Protein AF-A0A2P4PI99-F1 (afdb_monomer_lite)

pLDDT: mean 77.42, std 16.16, range [38.22, 95.31]

Foldseek 3Di:
DDDDPDPDCPVVLVVVLVPDPDPPQDQDPPHPDDLQVQQPCDDDPNDGDARDALLRVRLVRSCVRCVVVVHDDDPVSSSVVSVVVVVPDDVVSSVSSRVSSVVNRVVVCVVPPDDDPPPPPPD

Structure (mmCIF, N/CA/C/O backbone):
data_AF-A0A2P4PI99-F1
#
_entry.id   AF-A0A2P4PI99-F1
#
loop_
_atom_site.group_PDB
_atom_site.id
_atom_site.type_symbol
_atom_site.label_atom_id
_atom_site.label_alt_id
_atom_site.label_comp_id
_atom_site.label_asym_id
_atom_site.label_entity_id
_atom_site.label_seq_id
_atom_site.pdbx_PDB_ins_code
_atom_site.Cartn_x
_atom_site.Cartn_y
_atom_site.Cartn_z
_atom_site.occupancy
_atom_site.B_iso_or_equiv
_atom_site.auth_seq_id
_atom_site.auth_comp_id
_atom_site.auth_asym_id
_atom_site.auth_atom_id
_atom_site.pdbx_PDB_model_num
ATOM 1 N N . MET A 1 1 ? 34.149 -27.690 3.835 1.00 38.22 1 MET A N 1
ATOM 2 C CA . MET A 1 1 ? 34.593 -26.291 3.992 1.00 38.22 1 MET A CA 1
ATOM 3 C C . MET A 1 1 ? 33.357 -25.431 3.881 1.00 38.22 1 MET A C 1
ATOM 5 O O . MET A 1 1 ? 32.749 -25.390 2.822 1.00 38.22 1 MET A O 1
ATOM 9 N N . SER A 1 2 ? 32.898 -24.920 5.017 1.00 42.00 2 SER A N 1
ATOM 10 C CA . SER A 1 2 ? 31.636 -24.198 5.142 1.00 42.00 2 SER A CA 1
ATOM 11 C C . SER A 1 2 ? 31.921 -22.712 4.971 1.00 42.00 2 SER A C 1
ATOM 13 O O . SER A 1 2 ? 32.382 -22.074 5.918 1.00 42.00 2 SER A O 1
ATOM 15 N N . ASP A 1 3 ? 31.681 -22.171 3.780 1.00 44.97 3 ASP A N 1
ATOM 16 C CA . ASP A 1 3 ? 31.837 -20.738 3.562 1.00 44.97 3 ASP A CA 1
ATOM 17 C C . ASP A 1 3 ? 30.608 -19.990 4.077 1.00 44.97 3 ASP A C 1
ATOM 19 O O . ASP A 1 3 ? 29.472 -20.167 3.633 1.00 44.97 3 ASP A O 1
ATOM 23 N N . GLN A 1 4 ? 30.872 -19.180 5.098 1.00 43.88 4 GLN A N 1
ATOM 24 C CA . GLN A 1 4 ? 29.936 -18.273 5.736 1.00 43.88 4 GLN A CA 1
ATOM 25 C C . GLN A 1 4 ? 29.462 -17.223 4.726 1.00 43.88 4 GLN A C 1
ATOM 27 O O . GLN A 1 4 ? 30.263 -16.441 4.214 1.00 43.88 4 GLN A O 1
ATOM 32 N N . ILE A 1 5 ? 28.148 -17.146 4.512 1.00 42.75 5 ILE A N 1
ATOM 33 C CA . ILE A 1 5 ? 27.502 -16.015 3.842 1.00 42.75 5 ILE A CA 1
ATOM 34 C C . ILE A 1 5 ? 27.647 -14.804 4.771 1.00 42.75 5 ILE A C 1
ATOM 36 O O . ILE A 1 5 ? 26.923 -14.655 5.757 1.00 42.75 5 ILE A O 1
ATOM 40 N N . LYS A 1 6 ? 28.657 -13.975 4.493 1.00 41.94 6 LYS A N 1
ATOM 41 C CA . LYS A 1 6 ? 28.912 -12.723 5.202 1.00 41.94 6 LYS A CA 1
ATOM 42 C C . LYS A 1 6 ? 27.949 -11.657 4.697 1.00 41.94 6 LYS A C 1
ATOM 44 O O . LYS A 1 6 ? 27.921 -11.313 3.525 1.00 41.94 6 LYS A O 1
ATOM 49 N N . THR A 1 7 ? 27.191 -11.114 5.634 1.00 47.44 7 THR A N 1
ATOM 50 C CA . THR A 1 7 ? 26.262 -9.997 5.496 1.00 47.44 7 THR A CA 1
ATOM 51 C C . THR A 1 7 ? 26.970 -8.729 4.998 1.00 47.44 7 THR A C 1
ATOM 53 O O . THR A 1 7 ? 27.496 -7.975 5.815 1.00 47.44 7 THR A O 1
ATOM 56 N N . ASN A 1 8 ? 27.013 -8.484 3.681 1.00 48.66 8 ASN A N 1
ATOM 57 C CA . ASN A 1 8 ? 27.378 -7.169 3.121 1.00 48.66 8 ASN A CA 1
ATOM 58 C C . ASN A 1 8 ? 26.928 -6.947 1.653 1.00 48.66 8 ASN A C 1
ATOM 60 O O . ASN A 1 8 ? 27.576 -6.230 0.898 1.00 48.66 8 ASN A O 1
ATOM 64 N N . ASP A 1 9 ? 25.789 -7.513 1.241 1.00 52.66 9 ASP A N 1
ATOM 65 C CA . ASP A 1 9 ? 25.358 -7.551 -0.174 1.00 52.66 9 ASP A CA 1
ATOM 66 C C . ASP A 1 9 ? 24.535 -6.342 -0.651 1.00 52.66 9 ASP A C 1
ATOM 68 O O . ASP A 1 9 ? 23.894 -6.391 -1.702 1.00 52.66 9 ASP A O 1
ATOM 72 N N . LYS A 1 10 ? 24.513 -5.236 0.100 1.00 55.84 10 LYS A N 1
ATOM 73 C CA . LYS A 1 10 ? 23.731 -4.054 -0.293 1.00 55.84 10 LYS A CA 1
ATOM 74 C C . LYS A 1 10 ? 24.169 -3.461 -1.650 1.00 55.84 10 LYS A C 1
ATOM 76 O O . LYS A 1 10 ? 23.309 -3.327 -2.516 1.00 55.84 10 LYS A O 1
ATOM 81 N N . PRO A 1 11 ? 25.468 -3.189 -1.905 1.00 57.47 11 PRO A N 1
ATOM 82 C CA . PRO A 1 11 ? 25.884 -2.606 -3.183 1.00 57.47 11 PRO A CA 1
ATOM 83 C C . PRO A 1 11 ? 25.740 -3.578 -4.367 1.00 57.47 11 PRO A C 1
ATOM 85 O O . PRO A 1 11 ? 25.532 -3.140 -5.493 1.00 57.47 11 PRO A O 1
ATOM 88 N N . PHE A 1 12 ? 25.812 -4.894 -4.138 1.00 57.12 12 PHE A N 1
ATOM 89 C CA . PHE A 1 12 ? 25.636 -5.895 -5.196 1.00 57.12 12 PHE A CA 1
ATOM 90 C C . PHE A 1 12 ? 24.176 -5.988 -5.652 1.00 57.12 12 PHE A C 1
ATOM 92 O O . PHE A 1 12 ? 23.900 -5.994 -6.851 1.00 57.12 12 PHE A O 1
ATOM 99 N N . LEU A 1 13 ? 23.236 -5.984 -4.701 1.00 58.53 13 LEU A N 1
ATOM 100 C CA . LEU A 1 13 ? 21.808 -5.951 -5.004 1.00 58.53 13 LEU A CA 1
ATOM 101 C C . LEU A 1 13 ? 21.410 -4.636 -5.676 1.00 58.53 13 LEU A C 1
ATOM 103 O O . LEU A 1 13 ? 20.690 -4.681 -6.665 1.00 58.53 13 LEU A O 1
ATOM 107 N N . ASP A 1 14 ? 21.913 -3.493 -5.205 1.00 60.31 14 ASP A N 1
ATOM 108 C CA . ASP A 1 14 ? 21.624 -2.187 -5.814 1.00 60.31 14 ASP A CA 1
ATOM 109 C C . ASP A 1 14 ? 22.137 -2.112 -7.269 1.00 60.31 14 ASP A C 1
ATOM 111 O O . ASP A 1 14 ? 21.440 -1.615 -8.153 1.00 60.31 14 ASP A O 1
ATOM 115 N N . ASN A 1 15 ? 23.310 -2.686 -7.555 1.00 56.53 15 ASN A N 1
ATOM 116 C CA . ASN A 1 15 ? 23.863 -2.747 -8.913 1.00 56.53 15 ASN A CA 1
ATOM 117 C C . ASN A 1 15 ? 23.097 -3.705 -9.841 1.00 56.53 15 ASN A C 1
ATOM 119 O O . ASN A 1 15 ? 22.921 -3.391 -11.016 1.00 56.53 15 ASN A O 1
ATOM 123 N N . ILE A 1 16 ? 22.604 -4.841 -9.332 1.00 57.41 16 ILE A N 1
ATOM 124 C CA . ILE A 1 16 ? 21.702 -5.732 -10.083 1.00 57.41 16 ILE A CA 1
ATOM 125 C C . ILE A 1 16 ? 20.360 -5.039 -10.333 1.00 57.41 16 ILE A C 1
ATOM 127 O O . ILE A 1 16 ? 19.835 -5.087 -11.438 1.00 57.41 16 ILE A O 1
ATOM 131 N N . ILE A 1 17 ? 19.812 -4.344 -9.338 1.00 58.84 17 ILE A N 1
ATOM 132 C CA . ILE A 1 17 ? 18.569 -3.579 -9.486 1.00 58.84 17 ILE A CA 1
ATOM 133 C C . ILE A 1 17 ? 18.724 -2.529 -10.600 1.00 58.84 17 ILE A C 1
ATOM 135 O O . ILE A 1 17 ? 17.843 -2.395 -11.440 1.00 58.84 17 ILE A O 1
ATOM 139 N N . ASN A 1 18 ? 19.862 -1.841 -10.673 1.00 58.03 18 ASN A N 1
ATOM 140 C CA . ASN A 1 18 ? 20.092 -0.810 -11.686 1.00 58.03 18 ASN A CA 1
ATOM 141 C C . ASN A 1 18 ? 20.397 -1.352 -13.098 1.00 58.03 18 ASN A C 1
ATOM 143 O O . ASN A 1 18 ? 20.212 -0.615 -14.064 1.00 58.03 18 ASN A O 1
ATOM 147 N N . SER A 1 19 ? 20.872 -2.598 -13.244 1.00 59.09 19 SER A N 1
ATOM 148 C CA . SER A 1 19 ? 21.280 -3.161 -14.545 1.00 59.09 19 SER A CA 1
ATOM 149 C C . SER A 1 19 ? 20.165 -3.885 -15.305 1.00 59.09 19 SER A C 1
ATOM 151 O O . SER A 1 19 ? 20.247 -4.013 -16.527 1.00 59.09 19 SER A O 1
ATOM 153 N N . TYR A 1 20 ? 19.104 -4.323 -14.622 1.00 57.12 20 TYR A N 1
ATOM 154 C CA . TYR A 1 20 ? 17.909 -4.854 -15.275 1.00 57.12 20 TYR A CA 1
ATOM 155 C C . TYR A 1 20 ? 16.961 -3.707 -15.621 1.00 57.12 20 TYR A C 1
ATOM 157 O O . TYR A 1 20 ? 16.586 -2.924 -14.745 1.00 57.12 20 TYR A O 1
ATOM 165 N N . VAL A 1 21 ? 16.546 -3.639 -16.893 1.00 57.41 21 VAL A N 1
ATOM 166 C CA . VAL A 1 21 ? 15.420 -2.817 -17.360 1.00 57.41 21 VAL A CA 1
ATOM 167 C C . VAL A 1 21 ? 14.250 -3.071 -16.415 1.00 57.41 21 VAL A C 1
ATOM 169 O O . VAL A 1 21 ? 13.634 -4.135 -16.445 1.00 57.41 21 VAL A O 1
ATOM 172 N N . HIS A 1 22 ? 14.016 -2.130 -15.504 1.00 65.69 22 HIS A N 1
ATOM 173 C CA . HIS A 1 22 ? 13.023 -2.309 -14.463 1.00 65.69 22 HIS A CA 1
ATOM 174 C C . HIS A 1 22 ? 11.641 -2.267 -15.108 1.00 65.69 22 HIS A C 1
ATOM 176 O O . HIS A 1 22 ? 11.313 -1.251 -15.731 1.00 65.69 22 HIS A O 1
ATOM 182 N N . PRO A 1 23 ? 10.822 -3.325 -14.975 1.00 72.88 23 PRO A N 1
ATOM 183 C CA . PRO A 1 23 ? 9.453 -3.253 -15.442 1.00 72.88 23 PRO A CA 1
ATOM 184 C C . PRO A 1 23 ? 8.753 -2.120 -14.690 1.00 72.88 23 PRO A C 1
ATOM 186 O O . PRO A 1 23 ? 8.877 -1.988 -13.466 1.00 72.88 23 PRO A O 1
ATOM 189 N N . TYR A 1 24 ? 8.058 -1.263 -15.437 1.00 79.62 24 TYR A N 1
ATOM 190 C CA . TYR A 1 24 ? 7.246 -0.204 -14.857 1.00 79.62 24 TYR A CA 1
ATOM 191 C C . TYR A 1 24 ? 6.002 -0.832 -14.225 1.00 79.62 24 TYR A C 1
ATOM 193 O O . TYR A 1 24 ? 4.941 -0.887 -14.834 1.00 79.62 24 TYR A O 1
ATOM 201 N N . ILE A 1 25 ? 6.156 -1.328 -13.000 1.00 83.75 25 ILE A N 1
ATOM 202 C CA . ILE A 1 25 ? 5.046 -1.844 -12.204 1.00 83.75 25 ILE A CA 1
ATOM 203 C C . ILE A 1 25 ? 4.417 -0.662 -11.481 1.00 83.75 25 ILE A C 1
ATOM 205 O O . ILE A 1 25 ? 5.087 0.045 -10.716 1.00 83.75 25 ILE A O 1
ATOM 209 N N . LYS A 1 26 ? 3.118 -0.466 -11.694 1.00 84.25 26 LYS A N 1
ATOM 210 C CA . LYS A 1 26 ? 2.334 0.531 -10.973 1.00 84.25 26 LYS A CA 1
ATOM 211 C C . LYS A 1 26 ? 1.050 -0.105 -10.451 1.00 84.25 26 LYS A C 1
ATOM 213 O O . LYS A 1 26 ? 0.253 -0.581 -11.253 1.00 84.25 26 LYS A O 1
ATOM 218 N N . PRO A 1 27 ? 0.799 -0.066 -9.131 1.00 84.81 27 PRO A N 1
ATOM 219 C CA . PRO A 1 27 ? -0.468 -0.536 -8.603 1.00 84.81 27 PRO A CA 1
ATOM 220 C C . PRO A 1 27 ? -1.634 0.259 -9.206 1.00 84.81 27 PRO A C 1
ATOM 222 O O . PRO A 1 27 ? -1.539 1.489 -9.296 1.00 84.81 27 PRO A O 1
ATOM 225 N N . PRO A 1 28 ? -2.755 -0.392 -9.553 1.00 86.06 28 PRO A N 1
ATOM 226 C CA . PRO A 1 28 ? -3.933 0.317 -10.027 1.00 86.06 28 PRO A CA 1
ATOM 227 C C . PRO A 1 28 ? -4.447 1.295 -8.960 1.00 86.06 28 PRO A C 1
ATOM 229 O O . PRO A 1 28 ? -4.434 1.002 -7.758 1.00 86.06 28 PRO A O 1
ATOM 232 N N . PHE A 1 29 ? -4.911 2.462 -9.411 1.00 84.19 29 PHE A N 1
ATOM 233 C CA . PHE A 1 29 ? -5.515 3.488 -8.566 1.00 84.19 29 PHE A CA 1
ATOM 234 C C . PHE A 1 29 ? -6.928 3.837 -9.073 1.00 84.19 29 PHE A C 1
ATOM 236 O O . PHE A 1 29 ? -7.069 4.125 -10.261 1.00 84.19 29 PHE A O 1
ATOM 243 N N . PRO A 1 30 ? -7.959 3.856 -8.206 1.00 82.75 30 PRO A N 1
ATOM 244 C CA . PRO A 1 30 ? -7.912 3.541 -6.779 1.00 82.75 30 PRO A CA 1
ATOM 245 C C . PRO A 1 30 ? -7.673 2.038 -6.528 1.00 82.75 30 PRO A C 1
ATOM 247 O O . PRO A 1 30 ? -8.183 1.195 -7.268 1.00 82.75 30 PRO A O 1
ATOM 250 N N . PRO A 1 31 ? -6.899 1.675 -5.493 1.00 80.94 31 PRO A N 1
ATOM 251 C CA . PRO A 1 31 ? -6.641 0.278 -5.185 1.00 80.94 31 PRO A CA 1
ATOM 252 C C . PRO A 1 31 ? -7.904 -0.375 -4.608 1.00 80.94 31 PRO A C 1
ATOM 254 O O . PRO A 1 31 ? -8.528 0.152 -3.687 1.00 80.94 31 PRO A O 1
ATOM 257 N N . LEU A 1 32 ? -8.264 -1.557 -5.109 1.00 78.75 32 LEU A N 1
ATOM 258 C CA . LEU A 1 32 ? -9.400 -2.329 -4.601 1.00 78.75 32 LEU A CA 1
ATOM 259 C C . LEU A 1 32 ? -9.002 -3.065 -3.306 1.00 78.75 32 LEU A C 1
ATOM 261 O O . LEU A 1 32 ? -8.651 -4.248 -3.329 1.00 78.75 32 LEU A O 1
ATOM 265 N N . ILE A 1 33 ? -8.976 -2.333 -2.188 1.00 81.12 33 ILE A N 1
ATOM 266 C CA . ILE A 1 33 ? -8.643 -2.842 -0.848 1.00 81.12 33 ILE A CA 1
ATOM 267 C C . ILE A 1 33 ? -9.661 -2.321 0.168 1.00 81.12 33 ILE A C 1
ATOM 269 O O . ILE A 1 33 ? -9.846 -1.110 0.284 1.00 81.12 33 ILE A O 1
ATOM 273 N N . ASP A 1 34 ? -10.241 -3.216 0.970 1.00 79.00 34 ASP A N 1
ATOM 274 C CA . ASP A 1 34 ? -10.941 -2.826 2.197 1.00 79.00 34 ASP A CA 1
ATOM 275 C C . ASP A 1 34 ? -9.911 -2.590 3.331 1.00 79.00 34 ASP A C 1
ATOM 277 O O . ASP A 1 34 ? -9.085 -3.471 3.608 1.00 79.00 34 ASP A O 1
ATOM 281 N N . PRO A 1 35 ? -9.942 -1.438 4.034 1.00 74.38 35 PRO A N 1
ATOM 282 C CA . PRO A 1 35 ? -9.158 -1.207 5.248 1.00 74.38 35 PRO A CA 1
ATOM 283 C C . PRO A 1 35 ? -9.221 -2.340 6.285 1.00 74.38 35 PRO A C 1
ATOM 285 O O . PRO A 1 35 ? -8.259 -2.560 7.023 1.00 74.38 35 PRO A O 1
ATOM 288 N N . LYS A 1 36 ? -10.332 -3.081 6.355 1.00 71.50 36 LYS A N 1
ATOM 289 C CA . LYS A 1 36 ? -10.507 -4.216 7.274 1.00 71.50 36 LYS A CA 1
ATOM 290 C C . LYS A 1 36 ? -9.610 -5.398 6.911 1.00 71.50 36 LYS A C 1
ATOM 292 O O . LYS A 1 36 ? -9.053 -6.029 7.809 1.00 71.50 36 LYS A O 1
ATOM 297 N N . ASP A 1 37 ? -9.386 -5.633 5.619 1.00 76.25 37 ASP A N 1
ATOM 298 C CA . ASP A 1 37 ? -8.513 -6.701 5.107 1.00 76.25 37 ASP A CA 1
ATOM 299 C C . ASP A 1 37 ? -7.021 -6.402 5.328 1.00 76.25 37 ASP A C 1
ATOM 301 O O . ASP A 1 37 ? -6.143 -7.253 5.126 1.00 76.25 37 ASP A O 1
ATOM 305 N N . LEU A 1 38 ? -6.704 -5.176 5.751 1.00 74.06 38 LEU A N 1
ATOM 306 C CA . LEU A 1 38 ? -5.359 -4.777 6.150 1.00 74.06 38 LEU A CA 1
ATOM 307 C C . LEU A 1 38 ? -5.014 -5.221 7.575 1.00 74.06 38 LEU A C 1
ATOM 309 O O . LEU A 1 38 ? -3.830 -5.348 7.902 1.00 74.06 38 LEU A O 1
ATOM 313 N N . ILE A 1 39 ? -6.016 -5.486 8.417 1.00 72.38 39 ILE A N 1
ATOM 314 C CA . ILE A 1 39 ? -5.809 -5.977 9.778 1.00 72.38 39 ILE A CA 1
ATOM 315 C C . ILE A 1 39 ? -5.820 -7.501 9.752 1.00 72.38 39 ILE A C 1
ATOM 317 O O . ILE A 1 39 ? -6.858 -8.154 9.820 1.00 72.38 39 ILE A O 1
ATOM 321 N N . SER A 1 40 ? -4.625 -8.089 9.667 1.00 64.31 40 SER A N 1
ATOM 322 C CA . SER A 1 40 ? -4.481 -9.532 9.838 1.00 64.31 40 SER A CA 1
ATOM 323 C C . SER A 1 40 ? -4.928 -9.922 11.247 1.00 64.31 40 SER A C 1
ATOM 325 O O . SER A 1 40 ? -4.361 -9.456 12.237 1.00 64.31 40 SER A O 1
ATOM 327 N N . LYS A 1 41 ? -5.916 -10.821 11.327 1.00 57.22 41 LYS A N 1
ATOM 328 C CA . LYS A 1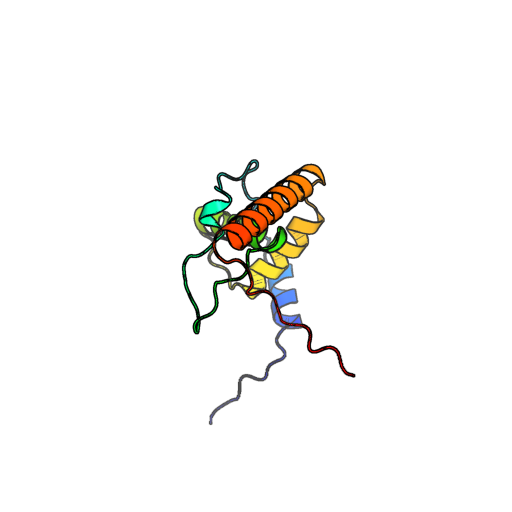 41 ? -6.392 -11.430 12.581 1.00 57.22 41 LYS A CA 1
ATOM 329 C C . LYS A 1 41 ? -5.343 -12.345 13.233 1.00 57.22 41 LYS A C 1
ATOM 331 O O . LYS A 1 41 ? -5.584 -12.868 14.315 1.00 57.22 41 LYS A O 1
ATOM 336 N N . SER A 1 42 ? -4.191 -12.548 12.588 1.00 51.03 42 SER A N 1
ATOM 337 C CA . SER A 1 42 ? -3.099 -13.360 13.117 1.00 51.03 42 SER A CA 1
ATOM 338 C C . SER A 1 42 ? -2.554 -12.749 14.408 1.00 51.03 42 SER A C 1
ATOM 340 O O . SER A 1 42 ? -1.975 -11.662 14.406 1.00 51.03 42 SER A O 1
ATOM 342 N N . ILE A 1 43 ? -2.705 -13.481 15.507 1.00 57.47 43 ILE A N 1
ATOM 343 C CA . ILE A 1 43 ? -2.062 -13.184 16.784 1.00 57.47 43 ILE A CA 1
ATOM 344 C C . ILE A 1 43 ? -0.689 -13.858 16.746 1.00 57.47 43 ILE A C 1
ATOM 346 O O . ILE A 1 43 ? -0.598 -15.081 16.763 1.00 57.47 43 ILE A O 1
ATOM 350 N N . ILE A 1 44 ? 0.386 -13.074 16.676 1.00 57.06 44 ILE A N 1
ATOM 351 C CA . ILE A 1 44 ? 1.751 -13.591 16.842 1.00 57.06 44 ILE A CA 1
ATOM 352 C C . ILE A 1 44 ? 2.154 -13.365 18.296 1.00 57.06 44 ILE A C 1
ATOM 354 O O . ILE A 1 44 ? 2.214 -12.225 18.762 1.00 57.06 44 ILE A O 1
ATOM 358 N N . GLY A 1 45 ? 2.397 -14.457 19.026 1.00 56.41 45 GLY A N 1
ATOM 359 C CA . GLY A 1 45 ? 2.910 -14.412 20.399 1.00 56.41 45 GLY A CA 1
ATOM 360 C C . GLY A 1 45 ? 2.044 -13.579 21.350 1.00 56.41 45 GLY A C 1
ATOM 361 O O . GLY A 1 45 ? 2.556 -12.683 22.022 1.00 56.41 45 GLY A O 1
ATOM 362 N N . ASN A 1 46 ? 0.731 -13.838 21.370 1.00 60.91 46 ASN A N 1
ATOM 363 C CA . ASN A 1 46 ? -0.268 -13.184 22.232 1.00 60.91 46 ASN A CA 1
ATOM 364 C C . ASN A 1 46 ? -0.462 -11.671 22.021 1.00 60.91 46 ASN A C 1
ATOM 366 O O . ASN A 1 46 ? -1.149 -11.027 22.814 1.00 60.91 46 ASN A O 1
ATOM 370 N N . LYS A 1 47 ? 0.106 -11.077 20.962 1.00 64.12 47 LYS A N 1
ATOM 371 C CA . LYS A 1 47 ? -0.087 -9.656 20.642 1.00 64.12 47 LYS A CA 1
ATOM 372 C C . LYS A 1 47 ? -0.870 -9.497 19.339 1.00 64.12 47 LYS A C 1
ATOM 374 O O . LYS A 1 47 ? -0.534 -10.146 18.347 1.00 64.12 47 LYS A O 1
ATOM 379 N N . PRO A 1 48 ? -1.883 -8.611 19.305 1.00 66.44 48 PRO A N 1
ATOM 380 C CA . PRO A 1 48 ? -2.549 -8.279 18.059 1.00 66.44 48 PRO A CA 1
ATOM 381 C C . PRO A 1 48 ? -1.556 -7.579 17.132 1.00 66.44 48 PRO A C 1
ATOM 383 O O . PRO A 1 48 ? -0.809 -6.687 17.564 1.00 66.44 48 PRO A O 1
ATOM 386 N N . ASN A 1 49 ? -1.565 -7.968 15.858 1.00 72.31 49 ASN A N 1
ATOM 387 C CA . ASN A 1 49 ? -0.731 -7.346 14.841 1.00 72.31 49 ASN A CA 1
ATOM 388 C C . ASN A 1 49 ? -0.943 -5.823 14.800 1.00 72.31 49 ASN A C 1
ATOM 390 O O . ASN A 1 49 ? -2.024 -5.288 15.075 1.00 72.31 49 ASN A O 1
ATOM 394 N N . ARG A 1 50 ? 0.139 -5.100 14.498 1.00 80.44 50 ARG A N 1
ATOM 395 C CA . ARG A 1 50 ? 0.070 -3.649 14.298 1.00 80.44 50 ARG A CA 1
ATOM 396 C C . ARG A 1 50 ? -0.688 -3.362 13.003 1.00 80.44 50 ARG A C 1
ATOM 398 O O . ARG A 1 50 ? -0.540 -4.100 12.032 1.00 80.44 50 ARG A O 1
ATOM 405 N N . ALA A 1 51 ? -1.462 -2.278 12.992 1.00 84.81 51 ALA A N 1
ATOM 406 C CA . ALA A 1 51 ? -2.047 -1.778 11.755 1.00 84.81 51 ALA A CA 1
ATOM 407 C C . ALA A 1 51 ? -0.922 -1.341 10.792 1.00 84.81 51 ALA A C 1
ATOM 409 O O . ALA A 1 51 ? 0.061 -0.744 11.251 1.00 84.81 51 ALA A O 1
ATOM 410 N N . PRO A 1 52 ? -1.024 -1.651 9.489 1.00 87.44 52 PRO A N 1
ATOM 411 C CA . PRO A 1 52 ? -0.026 -1.241 8.512 1.00 87.44 52 PRO A CA 1
ATOM 412 C C . PRO A 1 52 ? -0.089 0.271 8.266 1.00 87.44 52 PRO A C 1
ATOM 414 O O . PRO A 1 52 ? -1.157 0.876 8.287 1.00 87.44 52 PRO A O 1
ATOM 417 N N . ASN A 1 53 ? 1.068 0.882 8.009 1.00 93.88 53 ASN A N 1
ATOM 418 C CA . ASN A 1 53 ? 1.137 2.275 7.565 1.00 93.88 53 ASN A CA 1
ATOM 419 C C . ASN A 1 53 ? 0.890 2.386 6.044 1.00 93.88 53 ASN A C 1
ATOM 421 O O . ASN A 1 53 ? 0.858 1.375 5.342 1.00 93.88 53 ASN A O 1
ATOM 425 N N . ALA A 1 54 ? 0.777 3.616 5.533 1.00 93.75 54 ALA A N 1
ATOM 426 C CA . ALA A 1 54 ? 0.501 3.891 4.118 1.00 93.75 54 ALA A CA 1
ATOM 427 C C . ALA A 1 54 ? 1.483 3.190 3.162 1.00 93.75 54 ALA A C 1
ATOM 429 O O . ALA A 1 54 ? 1.061 2.551 2.202 1.00 93.75 54 ALA A O 1
ATOM 430 N N . PHE A 1 55 ? 2.782 3.233 3.473 1.00 93.62 55 PHE A N 1
ATOM 431 C CA . PHE A 1 55 ? 3.825 2.594 2.669 1.00 93.62 55 PHE A CA 1
ATOM 432 C C . PHE A 1 55 ? 3.698 1.065 2.655 1.00 93.62 55 PHE A C 1
ATOM 434 O O . PHE A 1 55 ? 3.863 0.434 1.617 1.00 93.62 55 PHE A O 1
ATOM 441 N N . ILE A 1 56 ? 3.366 0.444 3.791 1.00 92.69 56 ILE A N 1
ATOM 442 C CA . ILE A 1 56 ? 3.163 -1.010 3.870 1.00 92.69 56 ILE A CA 1
ATOM 443 C C . ILE A 1 56 ? 1.953 -1.443 3.035 1.00 92.69 56 ILE A C 1
ATOM 445 O O . ILE A 1 56 ? 2.014 -2.484 2.379 1.00 92.69 56 ILE A O 1
ATOM 449 N N . ILE A 1 57 ? 0.880 -0.647 3.031 1.00 92.88 57 ILE A N 1
ATOM 450 C CA . ILE A 1 57 ? -0.303 -0.892 2.195 1.00 92.88 57 ILE A CA 1
ATOM 451 C C . ILE A 1 57 ? 0.072 -0.774 0.716 1.00 92.88 57 ILE A C 1
ATOM 453 O O . ILE A 1 57 ? -0.203 -1.690 -0.058 1.00 92.88 57 ILE A O 1
ATOM 457 N N . TYR A 1 58 ? 0.769 0.303 0.347 1.00 93.94 58 TYR A N 1
ATOM 458 C CA . TYR A 1 58 ? 1.253 0.525 -1.013 1.00 93.94 58 TYR A CA 1
ATOM 459 C C . TYR A 1 58 ? 2.144 -0.627 -1.498 1.00 93.94 58 TYR A C 1
ATOM 461 O O . TYR A 1 58 ? 1.890 -1.217 -2.546 1.00 93.94 58 TYR A O 1
ATOM 469 N N . ARG A 1 59 ? 3.118 -1.047 -0.679 1.00 93.50 59 ARG A N 1
ATOM 470 C CA . ARG A 1 59 ? 3.993 -2.189 -0.970 1.00 93.50 59 ARG A CA 1
ATOM 471 C C . ARG A 1 59 ? 3.205 -3.473 -1.205 1.00 93.50 59 ARG A C 1
ATOM 473 O O . ARG A 1 59 ? 3.532 -4.215 -2.121 1.00 93.50 59 ARG A O 1
ATOM 480 N N . LYS A 1 60 ? 2.172 -3.753 -0.400 1.00 91.81 60 LYS A N 1
ATOM 481 C CA . LYS A 1 60 ? 1.327 -4.948 -0.572 1.00 91.81 60 LYS A CA 1
ATOM 482 C C . LYS A 1 60 ? 0.648 -4.954 -1.945 1.00 91.81 60 LYS A C 1
ATOM 484 O O . LYS A 1 60 ? 0.605 -6.003 -2.583 1.00 91.81 60 LYS A O 1
ATOM 489 N N . MET A 1 61 ? 0.170 -3.798 -2.403 1.00 91.88 61 MET A N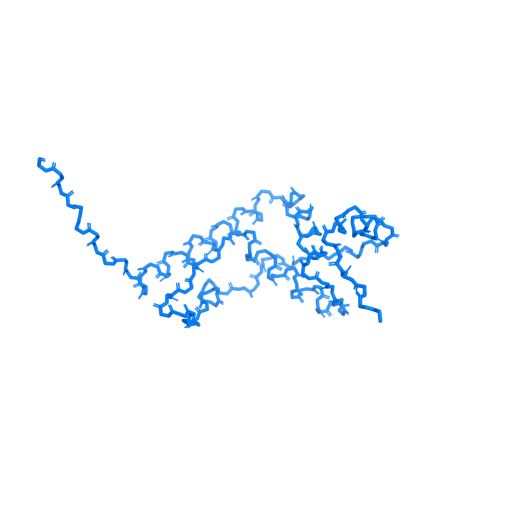 1
ATOM 490 C CA . MET A 1 61 ? -0.430 -3.664 -3.732 1.00 91.88 61 MET A CA 1
ATOM 491 C C . MET A 1 61 ? 0.587 -3.786 -4.848 1.00 91.88 61 MET A C 1
ATOM 493 O O . MET A 1 61 ? 0.337 -4.494 -5.812 1.00 91.88 61 MET A O 1
ATOM 497 N N . TYR A 1 62 ? 1.756 -3.183 -4.677 1.00 92.56 62 TYR A N 1
ATOM 498 C CA . TYR A 1 62 ? 2.846 -3.311 -5.632 1.00 92.56 62 TYR A CA 1
ATOM 499 C C . TYR A 1 62 ? 3.295 -4.761 -5.803 1.00 92.56 62 TYR A C 1
ATOM 501 O O . TYR A 1 62 ? 3.453 -5.231 -6.919 1.00 92.56 62 TYR A O 1
ATOM 509 N N . VAL A 1 63 ? 3.443 -5.507 -4.703 1.00 90.69 63 VAL A N 1
ATOM 510 C CA . VAL A 1 63 ? 3.773 -6.939 -4.764 1.00 90.69 63 VAL A CA 1
ATOM 511 C C . VAL A 1 63 ? 2.661 -7.735 -5.447 1.00 90.69 63 VAL A C 1
ATOM 513 O O . VAL A 1 63 ? 2.956 -8.674 -6.181 1.00 90.69 63 VAL A O 1
ATOM 516 N N . ARG A 1 64 ? 1.389 -7.396 -5.199 1.00 90.25 64 ARG A N 1
ATOM 517 C CA . ARG A 1 64 ? 0.257 -8.043 -5.873 1.00 90.25 64 ARG A CA 1
ATOM 518 C C . ARG A 1 64 ? 0.317 -7.803 -7.380 1.00 90.25 64 ARG A C 1
ATOM 520 O O . ARG A 1 64 ? 0.188 -8.764 -8.124 1.00 90.25 64 ARG A O 1
ATOM 527 N N . GLU A 1 65 ? 0.560 -6.566 -7.795 1.00 91.12 65 GLU A N 1
ATOM 528 C CA . GLU A 1 65 ? 0.631 -6.206 -9.210 1.00 91.12 65 GLU A CA 1
ATOM 529 C C . GLU A 1 65 ? 1.835 -6.844 -9.899 1.00 91.12 65 GLU A C 1
ATOM 531 O O . GLU A 1 65 ? 1.671 -7.528 -10.900 1.00 91.12 65 GLU A O 1
ATOM 536 N N . ALA A 1 66 ? 3.014 -6.776 -9.276 1.00 89.81 66 ALA A N 1
ATOM 537 C CA . ALA A 1 66 ? 4.210 -7.455 -9.766 1.00 89.81 66 ALA A CA 1
ATOM 538 C C . ALA A 1 66 ? 3.954 -8.951 -10.009 1.00 89.81 66 ALA A C 1
ATOM 540 O O . ALA A 1 66 ? 4.343 -9.487 -11.039 1.00 89.81 66 ALA A O 1
ATOM 541 N N . ARG A 1 67 ? 3.249 -9.622 -9.087 1.00 90.06 67 ARG A N 1
ATOM 542 C CA . ARG A 1 67 ? 2.878 -11.037 -9.238 1.00 90.06 67 ARG A CA 1
ATOM 543 C C . ARG A 1 67 ? 1.849 -11.270 -10.339 1.00 90.06 67 ARG A C 1
ATOM 545 O O . ARG A 1 67 ? 1.958 -12.282 -11.023 1.00 90.06 67 ARG A O 1
ATOM 552 N N . ASN A 1 68 ? 0.873 -10.376 -10.503 1.00 88.62 68 ASN A N 1
ATOM 553 C CA . ASN A 1 68 ? -0.103 -10.452 -11.594 1.00 88.62 68 ASN A CA 1
ATOM 554 C C . ASN A 1 68 ? 0.587 -10.335 -12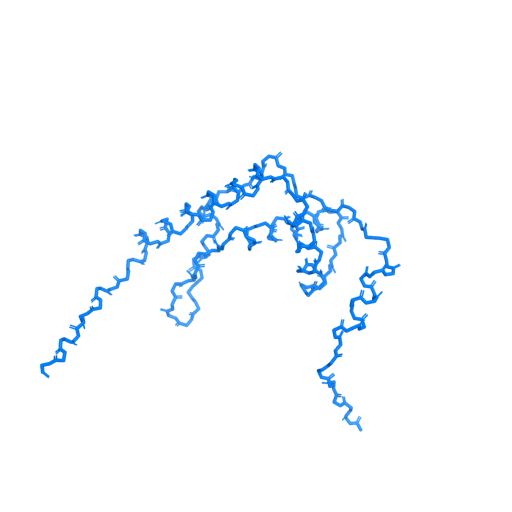.962 1.00 88.62 68 ASN A C 1
ATOM 556 O O . ASN A 1 68 ? 0.220 -11.044 -13.891 1.00 88.62 68 ASN A O 1
ATOM 560 N N . GLU A 1 69 ? 1.619 -9.496 -13.055 1.00 88.38 69 GLU A N 1
ATOM 561 C CA . GLU A 1 69 ? 2.472 -9.348 -14.239 1.00 88.38 69 GLU A CA 1
ATOM 562 C C . GLU A 1 69 ? 3.484 -10.504 -14.414 1.00 88.38 69 GLU A C 1
ATOM 564 O O . GLU A 1 69 ? 4.213 -10.549 -15.402 1.00 88.38 69 GLU A O 1
ATOM 569 N N . GLY A 1 70 ? 3.532 -11.464 -13.481 1.00 87.38 70 GLY A N 1
ATOM 570 C CA . GLY A 1 70 ? 4.403 -12.644 -13.542 1.00 87.38 70 GLY A CA 1
ATOM 571 C C . GLY A 1 70 ? 5.768 -12.483 -12.864 1.00 87.38 70 GLY A C 1
ATOM 572 O O . GLY A 1 70 ? 6.576 -13.412 -12.875 1.00 87.38 70 GLY A O 1
ATOM 573 N N . TYR A 1 71 ? 6.035 -11.347 -12.220 1.00 87.88 71 TYR A N 1
ATOM 574 C CA . TYR A 1 71 ? 7.286 -11.099 -11.511 1.00 87.88 71 TYR A CA 1
ATOM 575 C C . TYR A 1 71 ? 7.257 -11.621 -10.071 1.00 87.88 71 TYR A C 1
ATOM 577 O O . TYR A 1 71 ? 6.405 -11.268 -9.251 1.00 87.88 71 TYR A O 1
ATOM 585 N N . CYS A 1 72 ? 8.269 -12.416 -9.720 1.00 87.38 72 CYS A N 1
ATOM 586 C CA . CYS A 1 72 ? 8.481 -12.914 -8.364 1.00 87.38 72 CYS A CA 1
ATOM 587 C C . CYS A 1 72 ? 9.849 -12.472 -7.827 1.00 87.38 72 CYS A C 1
ATOM 589 O O . CYS A 1 72 ? 10.801 -13.246 -7.764 1.00 87.38 72 CYS A O 1
ATOM 591 N N . PHE A 1 73 ? 9.943 -11.205 -7.429 1.00 85.62 73 PHE A N 1
ATOM 592 C CA . PHE A 1 73 ? 11.168 -10.636 -6.872 1.00 85.62 73 PHE A CA 1
ATOM 593 C C . PHE A 1 73 ? 11.309 -10.894 -5.359 1.00 85.62 73 PHE A C 1
ATOM 595 O O . PHE A 1 73 ? 10.305 -10.945 -4.637 1.00 85.62 73 PHE A O 1
ATOM 602 N N . PRO A 1 74 ? 12.547 -10.981 -4.833 1.00 88.88 74 PRO A N 1
ATOM 603 C CA . PRO A 1 74 ? 12.794 -10.943 -3.396 1.00 88.88 74 PRO A CA 1
ATOM 604 C C . PRO A 1 74 ? 12.213 -9.678 -2.751 1.00 88.88 74 PRO A C 1
ATOM 606 O O . PRO A 1 74 ? 12.239 -8.591 -3.329 1.00 88.88 74 PRO A O 1
ATOM 609 N N . MET A 1 75 ? 11.738 -9.788 -1.506 1.00 88.06 75 MET A N 1
ATOM 610 C CA . MET A 1 75 ? 11.134 -8.656 -0.784 1.00 88.06 75 MET A CA 1
ATOM 611 C C . MET A 1 75 ? 12.094 -7.466 -0.616 1.00 88.06 75 MET A C 1
ATOM 613 O O . MET A 1 75 ? 11.643 -6.323 -0.529 1.00 88.06 75 MET A O 1
ATOM 617 N N . THR A 1 76 ? 13.404 -7.716 -0.569 1.00 87.69 76 THR A N 1
ATOM 618 C CA . THR A 1 76 ? 14.450 -6.683 -0.521 1.00 87.69 76 THR A CA 1
ATOM 619 C C . THR A 1 76 ? 14.444 -5.825 -1.784 1.00 87.69 76 THR A C 1
ATOM 621 O O . THR A 1 76 ? 14.351 -4.603 -1.683 1.00 87.69 76 THR A O 1
ATOM 624 N N . VAL A 1 77 ? 14.431 -6.468 -2.955 1.00 87.19 77 VAL A N 1
ATOM 625 C CA . VAL A 1 77 ? 14.339 -5.820 -4.271 1.00 87.19 77 VAL A CA 1
ATOM 626 C C . VAL A 1 77 ? 13.026 -5.051 -4.390 1.00 87.19 77 VAL A C 1
ATOM 628 O O . VAL A 1 77 ? 13.041 -3.846 -4.632 1.00 87.19 77 VAL A O 1
ATOM 631 N N . LEU A 1 78 ? 11.896 -5.701 -4.086 1.00 89.25 78 LEU A N 1
ATOM 632 C CA . LEU A 1 78 ? 10.580 -5.053 -4.117 1.00 89.25 78 LEU A CA 1
ATOM 633 C C . LEU A 1 78 ? 10.519 -3.835 -3.200 1.00 89.25 78 LEU A C 1
ATOM 635 O O . LEU A 1 78 ? 9.932 -2.827 -3.564 1.00 89.25 78 LEU A O 1
ATOM 639 N N . SER A 1 79 ? 11.124 -3.893 -2.012 1.00 90.69 79 SER A N 1
ATOM 640 C CA . SER A 1 79 ? 11.107 -2.752 -1.091 1.00 90.69 79 SER A CA 1
ATOM 641 C C . SER A 1 79 ? 11.901 -1.561 -1.635 1.00 90.69 79 SER A C 1
ATOM 643 O O . SER A 1 79 ? 11.470 -0.428 -1.429 1.00 90.69 79 SER A O 1
ATOM 645 N N . SER A 1 80 ? 13.000 -1.804 -2.359 1.00 89.25 80 SER A N 1
ATOM 646 C CA . SER A 1 80 ? 13.755 -0.751 -3.052 1.00 89.25 80 SER A CA 1
ATOM 647 C C . SER A 1 80 ? 12.928 -0.127 -4.183 1.00 89.25 80 SER A C 1
ATOM 649 O O . SER A 1 80 ? 12.699 1.083 -4.186 1.00 89.25 80 SER A O 1
ATOM 651 N N . MET A 1 81 ? 12.369 -0.959 -5.069 1.00 90.38 81 MET A N 1
ATOM 652 C CA . MET A 1 81 ? 11.506 -0.525 -6.179 1.00 90.38 81 MET A CA 1
ATOM 653 C C . MET A 1 81 ? 10.307 0.292 -5.693 1.00 90.38 81 MET A C 1
ATOM 655 O O . MET A 1 81 ? 9.998 1.364 -6.213 1.00 90.38 81 MET A O 1
ATOM 659 N N . VAL A 1 82 ? 9.649 -0.201 -4.646 1.00 93.00 82 VAL A N 1
ATOM 660 C CA . VAL A 1 82 ? 8.485 0.442 -4.044 1.00 93.00 82 VAL A CA 1
ATOM 661 C C . VAL A 1 82 ? 8.853 1.773 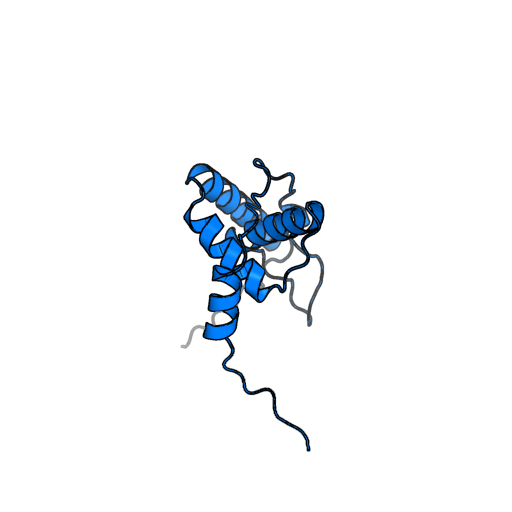-3.411 1.00 93.00 82 VAL A C 1
ATOM 663 O O . VAL A 1 82 ? 8.061 2.701 -3.516 1.00 93.00 82 VAL A O 1
ATOM 666 N N . SER A 1 83 ? 10.027 1.899 -2.781 1.00 93.12 83 SER A N 1
ATOM 667 C CA . SER A 1 83 ? 10.491 3.184 -2.239 1.00 93.12 83 SER A CA 1
ATOM 668 C C . SER A 1 83 ? 10.599 4.234 -3.341 1.00 93.12 83 SER A C 1
ATOM 670 O O . SER A 1 83 ? 10.010 5.306 -3.227 1.00 93.12 83 SER A O 1
ATOM 672 N N . GLN A 1 84 ? 11.266 3.887 -4.444 1.00 91.31 84 GLN A N 1
ATOM 673 C CA . GLN A 1 84 ? 11.438 4.788 -5.585 1.00 91.31 84 GLN A CA 1
ATOM 674 C C . GLN A 1 84 ? 10.099 5.147 -6.242 1.00 91.31 84 GLN A C 1
ATOM 676 O O . GLN A 1 84 ? 9.865 6.298 -6.606 1.00 91.31 84 GLN A O 1
ATOM 681 N N . SER A 1 85 ? 9.208 4.165 -6.398 1.00 91.62 85 SER A N 1
ATOM 682 C CA . SER A 1 85 ? 7.869 4.385 -6.946 1.00 91.62 85 SER A CA 1
ATOM 683 C C . SER A 1 85 ? 7.032 5.279 -6.025 1.00 91.62 85 SER A C 1
ATOM 685 O O . SER A 1 85 ? 6.469 6.266 -6.487 1.00 91.62 85 SER A O 1
ATOM 687 N N . TRP A 1 86 ? 7.021 5.006 -4.718 1.00 94.38 86 TRP A N 1
ATOM 688 C CA . TRP A 1 86 ? 6.278 5.779 -3.723 1.00 94.38 86 TRP A CA 1
ATOM 689 C C . TRP A 1 86 ? 6.708 7.245 -3.676 1.00 94.38 86 TRP A C 1
ATOM 691 O O . TRP A 1 86 ? 5.861 8.125 -3.552 1.00 94.38 86 TRP A O 1
ATOM 701 N N . GLU A 1 87 ? 8.003 7.535 -3.798 1.00 93.19 87 GLU A N 1
ATOM 702 C CA . GLU A 1 87 ? 8.504 8.913 -3.853 1.00 93.19 87 GLU A CA 1
ATOM 703 C C . GLU A 1 87 ? 7.953 9.677 -5.062 1.00 93.19 87 GLU A C 1
ATOM 705 O O . GLU A 1 87 ? 7.544 10.831 -4.910 1.00 93.19 87 GLU A O 1
ATOM 710 N N . LYS A 1 88 ? 7.853 9.008 -6.217 1.00 92.75 88 LYS A N 1
ATOM 711 C CA . LYS A 1 88 ? 7.362 9.568 -7.486 1.00 92.75 88 LYS A CA 1
ATOM 712 C C . LYS A 1 88 ? 5.835 9.644 -7.594 1.00 92.75 88 LYS A C 1
ATOM 714 O O . LYS A 1 88 ? 5.337 10.326 -8.486 1.00 92.75 88 LYS A O 1
ATOM 719 N N . GLU A 1 89 ? 5.083 8.969 -6.723 1.00 93.81 89 GLU A N 1
ATOM 720 C CA . GLU A 1 89 ? 3.617 9.037 -6.747 1.00 93.81 89 GLU A CA 1
ATOM 721 C C . GLU A 1 89 ? 3.107 10.462 -6.436 1.00 93.81 89 GLU A C 1
ATOM 723 O O . GLU A 1 89 ? 3.684 11.166 -5.590 1.00 93.81 89 GLU A O 1
ATOM 728 N N . PRO A 1 90 ? 1.997 10.886 -7.070 1.00 95.12 90 PRO A N 1
ATOM 729 C CA . PRO A 1 90 ? 1.384 12.178 -6.809 1.00 95.12 90 PRO A CA 1
ATOM 730 C C . PRO A 1 90 ? 0.821 12.236 -5.384 1.00 95.12 90 PRO A C 1
ATOM 732 O O . PRO A 1 90 ? 0.471 11.218 -4.775 1.00 95.12 90 PRO A O 1
ATOM 735 N N . GL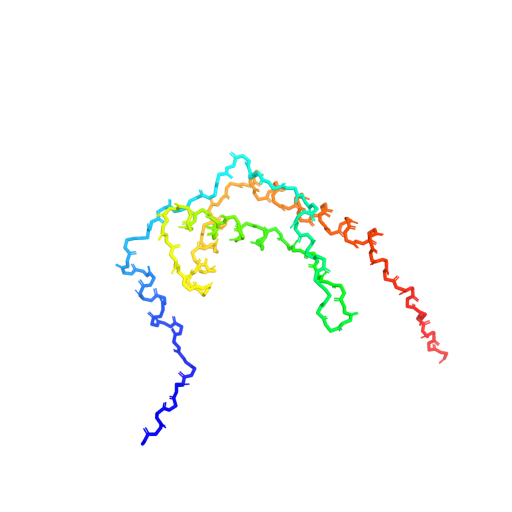U A 1 91 ? 0.708 13.449 -4.838 1.00 94.81 91 GLU A N 1
ATOM 736 C CA . GLU A 1 91 ? 0.298 13.631 -3.441 1.00 94.81 91 GLU A CA 1
ATOM 737 C C . GLU A 1 91 ? -1.119 13.102 -3.177 1.00 94.81 91 GLU A C 1
ATOM 739 O O . GLU A 1 91 ? -1.379 12.568 -2.104 1.00 94.81 91 GLU A O 1
ATOM 744 N N . GLU A 1 92 ? -2.018 13.144 -4.162 1.00 94.44 92 GLU A N 1
ATOM 745 C CA . GLU A 1 92 ? -3.376 12.590 -4.061 1.00 94.44 92 GLU A CA 1
ATOM 746 C C . GLU A 1 92 ? -3.376 11.089 -3.739 1.00 94.44 92 GL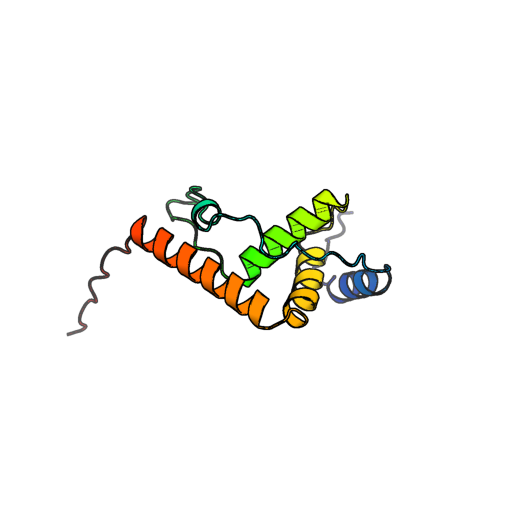U A C 1
ATOM 748 O O . GLU A 1 92 ? -4.097 10.632 -2.845 1.00 94.44 92 GLU A O 1
ATOM 753 N N . VAL A 1 93 ? -2.506 10.326 -4.407 1.00 93.19 93 VAL A N 1
ATOM 754 C CA . VAL A 1 93 ? -2.330 8.889 -4.166 1.00 93.19 93 VAL A CA 1
ATOM 755 C C . VAL A 1 93 ? -1.768 8.673 -2.763 1.00 93.19 93 VAL A C 1
ATOM 757 O O . VAL A 1 93 ? -2.299 7.871 -1.990 1.00 93.19 93 VAL A O 1
ATOM 760 N N . LYS A 1 94 ? -0.746 9.446 -2.374 1.00 93.81 94 LYS A N 1
ATOM 761 C CA . LYS A 1 94 ? -0.165 9.381 -1.024 1.00 93.81 94 LYS A CA 1
ATOM 762 C C . LYS A 1 94 ? -1.205 9.687 0.054 1.00 93.81 94 LYS A C 1
ATOM 764 O O . LYS A 1 94 ? -1.275 8.971 1.054 1.00 93.81 94 LYS A O 1
ATOM 769 N N . ILE A 1 95 ? -2.034 10.712 -0.146 1.00 95.31 95 ILE A N 1
ATOM 770 C CA . ILE A 1 95 ? -3.141 11.088 0.743 1.00 95.31 95 ILE A CA 1
ATOM 771 C C . ILE A 1 95 ? -4.142 9.941 0.866 1.00 95.31 95 ILE A C 1
ATOM 773 O O . ILE A 1 95 ? -4.555 9.619 1.981 1.00 95.31 95 ILE A O 1
ATOM 777 N N . TYR A 1 96 ? -4.508 9.295 -0.240 1.00 94.19 96 TYR A N 1
ATOM 778 C CA . TYR A 1 96 ? -5.433 8.164 -0.221 1.00 94.19 96 TYR A CA 1
ATOM 779 C C . TYR A 1 96 ? -4.904 7.005 0.639 1.00 94.19 96 TYR A C 1
ATOM 781 O O . TYR A 1 96 ? -5.580 6.552 1.563 1.00 94.19 96 TYR A O 1
ATOM 789 N N . TYR A 1 97 ? -3.653 6.585 0.437 1.00 93.75 97 TYR A N 1
ATOM 790 C CA . TYR A 1 97 ? -3.046 5.527 1.255 1.00 93.75 97 TYR A CA 1
ATOM 791 C C . TYR A 1 97 ? -2.841 5.940 2.723 1.00 93.75 97 TYR A C 1
ATOM 793 O O . TYR A 1 97 ? -2.955 5.101 3.620 1.00 93.75 97 TYR A O 1
ATOM 801 N N . LYS A 1 98 ? -2.582 7.227 3.005 1.00 95.12 98 LYS A N 1
ATOM 802 C CA . LYS A 1 98 ? -2.568 7.770 4.378 1.00 95.12 98 LYS A CA 1
ATOM 803 C C . LYS A 1 98 ? -3.949 7.648 5.039 1.00 95.12 98 LYS A C 1
ATOM 805 O O . LYS A 1 98 ? -4.015 7.259 6.205 1.00 95.12 98 LYS A O 1
ATOM 810 N N . LYS A 1 99 ? -5.039 7.926 4.309 1.00 94.12 99 LYS A N 1
ATOM 811 C CA . LYS A 1 99 ? -6.420 7.737 4.796 1.00 94.12 99 LYS A CA 1
ATOM 812 C C . LYS A 1 99 ? -6.704 6.265 5.101 1.00 94.12 99 LYS A C 1
ATOM 814 O O . LYS A 1 99 ? -7.098 5.967 6.225 1.00 94.12 99 LYS A O 1
ATOM 819 N N . LEU A 1 100 ? -6.371 5.351 4.185 1.00 91.69 100 LEU A N 1
ATOM 820 C CA . LEU A 1 100 ? -6.507 3.904 4.415 1.00 91.69 100 LEU A CA 1
ATOM 821 C C . LEU A 1 100 ? -5.748 3.432 5.663 1.00 91.69 100 LEU A C 1
ATOM 823 O O . LEU A 1 100 ? -6.273 2.665 6.469 1.00 91.69 100 LEU A O 1
ATOM 827 N N . ALA A 1 101 ? -4.511 3.901 5.851 1.00 92.12 101 ALA A N 1
ATOM 828 C CA . ALA A 1 101 ? -3.710 3.552 7.023 1.00 92.12 101 ALA A CA 1
ATOM 829 C C . ALA A 1 101 ? -4.347 4.041 8.331 1.00 92.12 101 ALA A C 1
ATOM 831 O O . ALA A 1 101 ? -4.332 3.324 9.334 1.00 92.12 101 ALA A O 1
ATOM 832 N N . LYS A 1 102 ? -4.922 5.250 8.319 1.00 93.19 102 LYS A N 1
ATOM 833 C CA . LYS A 1 102 ? -5.648 5.802 9.465 1.00 93.19 102 LYS A CA 1
ATOM 834 C C . LYS A 1 102 ? -6.894 4.974 9.778 1.00 93.19 102 LYS A C 1
ATOM 836 O O . LYS A 1 102 ? -7.075 4.573 10.921 1.00 93.19 102 LYS A O 1
ATOM 841 N N . GLU A 1 103 ? -7.697 4.652 8.770 1.00 91.38 103 GLU A N 1
ATOM 842 C CA . GLU A 1 103 ? -8.900 3.829 8.931 1.00 91.38 103 GLU A CA 1
ATOM 843 C C . GLU A 1 103 ? -8.571 2.434 9.478 1.00 91.38 103 GLU A C 1
ATOM 845 O O . GLU A 1 103 ? -9.219 1.967 10.417 1.00 91.38 103 GLU A O 1
ATOM 850 N N . ALA A 1 104 ? -7.513 1.798 8.966 1.00 89.38 104 ALA A N 1
ATOM 851 C CA . ALA A 1 104 ? -7.030 0.519 9.477 1.00 89.38 104 ALA A CA 1
ATOM 852 C C . ALA A 1 104 ? -6.574 0.624 10.946 1.00 89.38 104 ALA A C 1
ATOM 854 O O . ALA A 1 104 ? -6.888 -0.241 11.768 1.00 89.38 104 ALA A O 1
ATOM 855 N N . PHE A 1 105 ? -5.857 1.693 11.307 1.00 89.75 105 PHE A N 1
ATOM 856 C CA . PHE A 1 105 ? -5.438 1.952 12.686 1.00 89.75 105 PHE A CA 1
ATOM 857 C C . PHE A 1 105 ? -6.627 2.155 13.632 1.00 89.75 105 PHE A C 1
ATOM 859 O O . PHE A 1 105 ? -6.670 1.539 14.702 1.00 89.75 105 PHE A O 1
ATOM 866 N N . ASP A 1 106 ? -7.604 2.964 13.227 1.00 89.06 106 ASP A N 1
ATOM 867 C CA . ASP A 1 106 ? -8.810 3.239 14.004 1.00 89.06 106 ASP A CA 1
ATOM 868 C C . ASP A 1 106 ? -9.644 1.963 14.185 1.00 89.06 106 ASP A C 1
ATOM 870 O O . ASP A 1 106 ? -10.067 1.650 15.300 1.00 89.06 106 ASP A O 1
ATOM 874 N N . TYR A 1 107 ? -9.810 1.166 13.125 1.00 86.69 107 TYR A N 1
ATOM 875 C CA . TYR A 1 107 ? -10.474 -0.138 13.188 1.00 86.69 107 TYR A CA 1
ATOM 876 C C . TYR A 1 107 ? -9.765 -1.094 14.159 1.00 86.69 107 TYR A C 1
ATOM 878 O O . TYR A 1 107 ? -10.400 -1.716 15.011 1.00 86.69 107 TYR A O 1
ATOM 886 N N . ARG A 1 108 ? -8.430 -1.156 14.113 1.00 86.44 108 ARG A N 1
ATOM 887 C CA . ARG A 1 108 ? -7.626 -1.981 15.024 1.00 86.44 108 ARG A CA 1
ATOM 888 C C . ARG A 1 108 ? -7.746 -1.539 16.481 1.00 86.44 108 ARG A C 1
ATOM 890 O O . ARG A 1 108 ? -7.803 -2.397 17.356 1.00 86.44 108 ARG A O 1
ATOM 897 N N . ASN A 1 109 ? -7.777 -0.238 16.762 1.00 85.88 109 ASN A N 1
ATOM 898 C CA . ASN A 1 109 ? -7.939 0.258 18.132 1.00 85.88 109 ASN A CA 1
ATOM 899 C C . ASN A 1 109 ? -9.346 0.002 18.684 1.00 85.88 109 ASN A C 1
ATOM 901 O O . ASN A 1 109 ? -9.474 -0.228 19.883 1.00 85.88 109 ASN A O 1
ATOM 905 N N . LYS A 1 110 ? -10.374 -0.011 17.823 1.00 86.31 110 LYS A N 1
ATOM 906 C CA . LYS A 1 110 ? -11.729 -0.445 18.199 1.00 86.31 110 LYS A CA 1
ATOM 907 C C . LYS A 1 110 ? -11.765 -1.930 18.577 1.00 86.31 110 LYS A C 1
ATOM 909 O O . LYS A 1 110 ? -12.427 -2.284 19.543 1.00 86.31 110 LYS A O 1
ATOM 914 N N . LEU A 1 111 ? -11.045 -2.786 17.845 1.00 83.69 111 LEU A N 1
ATOM 915 C CA . LEU A 1 111 ? -10.991 -4.230 18.117 1.00 83.69 111 LEU A CA 1
ATOM 916 C C . LEU A 1 111 ? -10.101 -4.603 19.312 1.00 83.69 111 LEU A C 1
ATOM 918 O O . LEU A 1 111 ? -10.411 -5.535 20.045 1.00 83.69 111 LEU A O 1
ATOM 922 N N . PHE A 1 112 ? -8.984 -3.899 19.495 1.00 80.75 112 PHE A N 1
ATOM 923 C CA . PHE A 1 112 ? -7.987 -4.190 20.526 1.00 80.75 112 PHE A CA 1
ATOM 924 C C . PHE A 1 112 ? -7.655 -2.922 21.321 1.00 80.75 112 PHE A C 1
ATOM 926 O O . PHE A 1 112 ? -6.571 -2.344 21.135 1.00 80.75 112 PHE A O 1
ATOM 933 N N . PRO A 1 113 ? -8.566 -2.460 22.198 1.00 78.38 113 PRO A N 1
ATOM 934 C CA . PRO A 1 113 ? -8.291 -1.319 23.055 1.00 78.38 113 PRO A CA 1
ATOM 935 C C . PRO A 1 113 ? -7.087 -1.636 23.947 1.00 78.38 113 PRO A C 1
ATOM 937 O O . PRO A 1 113 ? -6.970 -2.726 24.512 1.00 78.38 113 PRO A O 1
ATOM 940 N N . LYS A 1 114 ? -6.145 -0.694 24.059 1.00 69.38 114 LYS A N 1
ATOM 941 C CA . LYS A 1 114 ? -5.035 -0.854 25.005 1.00 69.38 114 LYS A CA 1
ATOM 942 C C . LYS A 1 114 ? -5.615 -0.839 26.424 1.00 69.38 114 LYS A C 1
ATOM 944 O O . LYS A 1 114 ? -6.368 0.087 26.722 1.00 69.38 114 LYS A O 1
ATOM 949 N N . PRO A 1 115 ? -5.241 -1.782 27.308 1.00 66.88 115 PRO A N 1
ATOM 950 C CA . PRO A 1 115 ? -5.579 -1.655 28.716 1.00 66.88 115 PRO A CA 1
ATOM 951 C C . PRO A 1 115 ? -4.954 -0.362 29.244 1.00 66.88 115 PRO A C 1
ATOM 953 O O . PRO A 1 115 ? -3.784 -0.072 28.973 1.00 66.88 115 PRO A O 1
ATOM 956 N N . GLU A 1 116 ? -5.753 0.437 29.943 1.00 61.59 116 GLU A N 1
ATOM 957 C CA . GLU A 1 116 ? -5.353 1.738 30.464 1.00 61.59 116 GLU A CA 1
ATOM 958 C C . GLU A 1 116 ? -4.148 1.549 31.396 1.00 61.59 116 GLU A C 1
ATOM 960 O O . GLU A 1 116 ? -4.243 0.923 32.455 1.00 61.59 116 GLU A O 1
ATOM 965 N N . SER A 1 117 ? -2.959 1.997 30.970 1.00 61.06 117 SER A N 1
ATOM 966 C CA . SER A 1 117 ? -1.755 1.804 31.774 1.00 61.06 117 SER A CA 1
ATOM 967 C C . SER A 1 117 ? -1.917 2.641 33.039 1.00 61.06 117 SER A C 1
ATOM 969 O O . SER A 1 117 ? -1.877 3.872 32.959 1.00 61.06 117 SER A O 1
ATOM 971 N N . LYS A 1 118 ? -2.089 2.003 34.202 1.00 56.66 118 LYS A N 1
ATOM 972 C CA . LYS A 1 118 ? -2.019 2.684 35.499 1.00 56.66 118 LYS A CA 1
ATOM 973 C C . LYS A 1 118 ? -0.631 3.315 35.612 1.00 56.66 118 LYS A C 1
ATOM 975 O O . LYS A 1 118 ? 0.330 2.641 35.981 1.00 56.66 118 LYS A O 1
ATOM 980 N N . ARG A 1 119 ? -0.497 4.593 35.238 1.00 63.34 119 ARG A N 1
ATOM 981 C CA . ARG A 1 119 ? 0.714 5.379 35.489 1.00 63.34 119 ARG A CA 1
ATOM 982 C C . ARG A 1 119 ? 0.923 5.341 36.999 1.00 63.34 119 ARG A C 1
ATOM 984 O O . ARG A 1 119 ? 0.175 5.982 37.731 1.00 63.34 119 ARG A O 1
ATOM 991 N N . LYS A 1 120 ? 1.894 4.553 37.471 1.00 59.94 120 LYS A N 1
ATOM 992 C CA . LYS A 1 120 ? 2.356 4.629 38.858 1.00 59.94 120 LYS A CA 1
ATOM 993 C C . LYS A 1 120 ? 2.871 6.053 39.041 1.00 59.94 120 LYS A C 1
ATOM 995 O O . LYS A 1 120 ? 3.942 6.379 38.531 1.00 59.94 120 LYS A O 1
ATOM 1000 N N . LYS A 1 121 ? 2.073 6.908 39.689 1.00 59.44 121 LYS A N 1
ATOM 1001 C CA . LYS A 1 121 ? 2.553 8.187 40.210 1.00 59.44 121 LYS A CA 1
ATOM 1002 C C . LYS A 1 121 ? 3.736 7.836 41.106 1.00 59.44 121 LYS A C 1
ATOM 1004 O O . LYS A 1 121 ? 3.565 7.110 42.082 1.00 59.44 121 LYS A O 1
ATOM 1009 N N . ARG A 1 122 ? 4.938 8.242 40.701 1.00 58.56 122 ARG A N 1
ATOM 1010 C CA . ARG A 1 122 ? 6.088 8.241 41.601 1.00 58.56 122 ARG A CA 1
ATOM 1011 C C . ARG A 1 122 ? 5.772 9.328 42.626 1.00 58.56 122 ARG A C 1
ATOM 1013 O O . ARG A 1 122 ? 5.629 10.483 42.229 1.00 58.56 122 ARG A O 1
ATOM 1020 N N . SER A 1 123 ? 5.474 8.895 43.849 1.00 66.38 123 SER A N 1
ATOM 1021 C CA . SER A 1 123 ? 5.381 9.767 45.020 1.00 66.38 123 SER A CA 1
ATOM 1022 C C . SER A 1 123 ? 6.768 10.226 45.433 1.00 66.38 123 SER A C 1
ATOM 1024 O O . SER A 1 123 ? 7.740 9.522 45.073 1.00 66.38 123 SER A O 1
#

Sequence (123 aa):
MSDQIKTNDKPFLDNIINSYVHPYIKPPFPPLIDPKDLISKSIIGNKPNRAPNAFIIYRKMYVREARNEGYCFPMTVLSSMVSQSWEKEPEEVKIYYKKLAKEAFDYRNKLFPKPESKRKKRS

Radius of gyration: 19.11 Å; chains: 1; bounding box: 46×40×62 Å

Secondary structure (DSSP, 8-state):
------S--HHHHHHHHHHS--------SS----GGGGS---EETTEEPPPPPHHHHHHHHHHHHHHHTT----HHHHHHHHHHHHHHS-HHHHHHHHHHHHHHHHHHHHHSPPP--------

InterPro domains:
  IPR009071 High mobility group box domain [PF00505] (48-104)
  IPR036910 High mobility group box domain superfamily [G3DSA:1.10.30.10] (45-123)
  IPR036910 High mobility group box domain superfamily [SSF47095] (36-106)

Organism: Rhizophagus irregularis (strain DAOM 181602 / DAOM 197198 / MUCL 43194) (NCBI:txid747089)